Protein AF-A0AAD4R2E7-F1 (afdb_monomer)

pLDDT: mean 78.28, std 10.74, range [42.12, 89.0]

Nearest PDB structures (foldseek):
  8dws-assembly1_A  TM=9.454E-01  e=8.897E-05  Homo sapiens
  8dwv-assembly1_E  TM=9.278E-01  e=8.897E-05  Homo sapiens
  8dwu-assembly1_J  TM=9.285E-01  e=1.155E-04  Homo sapiens
  4j8z-assembly1_A  TM=9.206E-01  e=1.217E-04  Homo sapiens
  8dws-assembly1_D  TM=8.960E-01  e=5.827E-04  Homo sapiens

Structure (mmCIF, N/CA/C/O backbone):
data_AF-A0AAD4R2E7-F1
#
_entry.id   AF-A0AAD4R2E7-F1
#
loop_
_atom_site.group_PDB
_atom_site.id
_atom_site.type_symbol
_atom_site.label_atom_id
_atom_site.label_alt_id
_atom_site.label_comp_id
_atom_site.label_asym_id
_atom_site.label_entity_id
_atom_site.label_seq_id
_atom_site.pdbx_PDB_ins_code
_atom_site.Cartn_x
_atom_site.Cartn_y
_atom_site.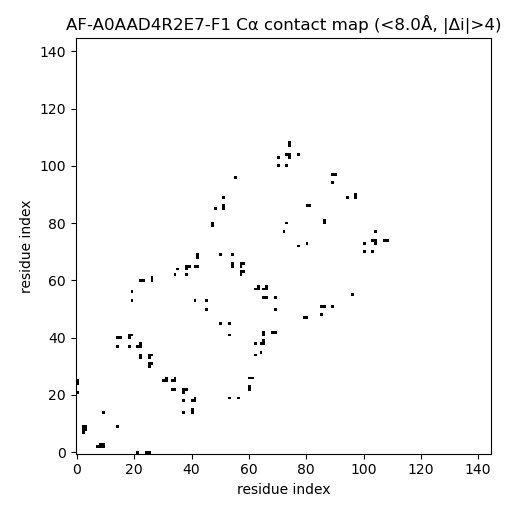Cartn_z
_atom_site.occupancy
_atom_site.B_iso_or_equiv
_atom_site.auth_seq_id
_atom_site.auth_comp_id
_atom_site.auth_asym_id
_atom_site.auth_atom_id
_atom_site.pdbx_PDB_model_num
ATOM 1 N N . MET A 1 1 ? 17.044 2.287 -15.263 1.00 70.12 1 MET A N 1
ATOM 2 C CA . MET A 1 1 ? 16.291 1.314 -16.090 1.00 70.12 1 MET A CA 1
ATOM 3 C C . MET A 1 1 ? 17.187 0.581 -17.084 1.00 70.12 1 MET A C 1
ATOM 5 O O . MET A 1 1 ? 17.233 -0.635 -17.008 1.00 70.12 1 MET A O 1
ATOM 9 N N . LEU A 1 2 ? 17.907 1.276 -17.979 1.00 75.94 2 LEU A N 1
ATOM 10 C CA . LEU A 1 2 ? 18.817 0.613 -18.931 1.00 75.94 2 LEU A CA 1
ATOM 11 C C . LEU A 1 2 ? 19.878 -0.229 -18.220 1.00 75.94 2 LEU A C 1
ATOM 13 O O . LEU A 1 2 ? 20.055 -1.386 -18.567 1.00 75.94 2 LEU A O 1
ATOM 17 N N . GLU A 1 3 ? 20.494 0.311 -17.168 1.00 73.62 3 GLU A N 1
ATOM 18 C CA . GLU A 1 3 ? 21.459 -0.435 -16.355 1.00 73.62 3 GLU A CA 1
ATOM 19 C C . GLU A 1 3 ? 20.879 -1.765 -15.856 1.00 73.62 3 GLU A C 1
ATOM 21 O O . GLU A 1 3 ? 21.496 -2.793 -16.079 1.00 73.62 3 GLU A O 1
ATOM 26 N N . TYR A 1 4 ? 19.648 -1.775 -15.329 1.00 76.56 4 TYR A N 1
ATOM 27 C CA . TYR A 1 4 ? 18.966 -3.006 -14.914 1.00 76.56 4 TYR A CA 1
ATOM 28 C C . TYR A 1 4 ? 18.752 -4.002 -16.061 1.00 76.56 4 TYR A C 1
ATOM 30 O O . TYR A 1 4 ? 18.903 -5.199 -15.853 1.00 76.56 4 TYR A O 1
ATOM 38 N N . MET A 1 5 ? 18.428 -3.542 -17.273 1.00 76.25 5 MET A N 1
ATOM 39 C CA . MET A 1 5 ? 18.271 -4.453 -18.415 1.00 76.25 5 MET A CA 1
ATOM 40 C C . MET A 1 5 ? 19.584 -5.132 -18.818 1.00 76.25 5 MET A C 1
ATOM 42 O O . MET A 1 5 ? 19.553 -6.252 -19.317 1.00 76.25 5 MET A O 1
ATOM 46 N N . TYR A 1 6 ? 20.723 -4.471 -18.599 1.00 79.38 6 TYR A N 1
ATOM 47 C CA . TYR A 1 6 ? 22.040 -5.009 -18.945 1.00 79.38 6 TYR A CA 1
ATOM 48 C C . TYR A 1 6 ? 22.727 -5.744 -17.786 1.00 79.38 6 TYR A C 1
ATOM 50 O O . TYR A 1 6 ? 23.487 -6.675 -18.031 1.00 79.38 6 TYR A O 1
ATOM 58 N N . SER A 1 7 ? 22.482 -5.346 -16.536 1.00 79.69 7 SER A N 1
ATOM 59 C CA . SER A 1 7 ? 23.138 -5.903 -15.347 1.00 79.69 7 SER A CA 1
ATOM 60 C C . SER A 1 7 ? 22.258 -6.872 -14.558 1.00 79.69 7 SER A C 1
ATOM 62 O O . SER A 1 7 ? 22.778 -7.655 -13.769 1.00 79.69 7 SER A O 1
ATOM 64 N N . GLY A 1 8 ? 20.933 -6.799 -14.713 1.00 76.25 8 GLY A N 1
ATOM 65 C CA . GLY A 1 8 ? 19.959 -7.518 -13.888 1.00 76.25 8 GLY A CA 1
ATOM 66 C C . GLY A 1 8 ? 19.879 -7.040 -12.431 1.00 76.25 8 GLY A C 1
ATOM 67 O O . GLY A 1 8 ? 19.123 -7.614 -11.650 1.00 76.25 8 GLY A O 1
ATOM 68 N N . VAL A 1 9 ? 20.636 -6.006 -12.042 1.00 74.06 9 VAL A N 1
ATOM 69 C CA . VAL A 1 9 ? 20.782 -5.573 -10.644 1.00 74.06 9 VAL A CA 1
ATOM 70 C C . VAL A 1 9 ? 20.605 -4.060 -10.530 1.00 74.06 9 VAL A C 1
ATOM 72 O O . VAL A 1 9 ? 21.166 -3.293 -11.311 1.00 74.06 9 VAL A O 1
ATOM 75 N N . VAL A 1 10 ? 19.847 -3.620 -9.524 1.00 75.88 10 VAL A N 1
ATOM 76 C CA . VAL A 1 10 ? 19.792 -2.214 -9.096 1.00 75.88 10 VAL A CA 1
ATOM 77 C C . VAL A 1 10 ? 20.408 -2.116 -7.706 1.00 75.88 10 VAL A C 1
ATOM 79 O O . VAL A 1 10 ? 20.092 -2.916 -6.830 1.00 75.88 10 VAL A O 1
ATOM 82 N N . LYS A 1 11 ? 21.299 -1.145 -7.493 1.00 77.12 11 LYS A N 1
ATOM 83 C CA . LYS A 1 11 ? 21.855 -0.870 -6.162 1.00 77.12 11 LYS A CA 1
ATOM 84 C C . LYS A 1 11 ? 20.779 -0.261 -5.260 1.00 77.12 11 LYS A C 1
ATOM 86 O O . LYS A 1 11 ? 20.044 0.626 -5.691 1.00 77.12 11 LYS A O 1
ATOM 91 N N . ASN A 1 12 ? 20.740 -0.675 -3.995 1.00 71.06 12 ASN A N 1
ATOM 92 C CA . ASN A 1 12 ? 19.738 -0.207 -3.028 1.00 71.06 12 ASN A CA 1
ATOM 93 C C . ASN A 1 12 ? 19.803 1.310 -2.775 1.00 71.06 12 ASN A C 1
ATOM 95 O O . ASN A 1 12 ? 18.768 1.946 -2.624 1.00 71.06 12 ASN A O 1
ATOM 99 N N . GLU A 1 13 ? 21.002 1.895 -2.787 1.00 73.62 13 GLU A N 1
ATOM 100 C CA . GLU A 1 13 ? 21.221 3.346 -2.639 1.00 73.62 13 GLU A CA 1
ATOM 101 C C . GLU A 1 13 ? 20.532 4.137 -3.759 1.00 73.62 13 GLU A C 1
ATOM 103 O O . GLU A 1 13 ? 19.881 5.149 -3.530 1.00 73.62 13 GLU A O 1
ATOM 108 N N . VAL A 1 14 ? 20.625 3.616 -4.982 1.00 74.50 14 VAL A N 1
ATOM 109 C CA . VAL A 1 14 ? 20.039 4.212 -6.185 1.00 74.50 14 VAL A CA 1
ATOM 110 C C . VAL A 1 14 ? 18.518 4.041 -6.172 1.00 74.50 14 VAL A C 1
ATOM 112 O O . VAL A 1 14 ? 17.792 4.921 -6.629 1.00 74.50 14 VAL A O 1
ATOM 115 N N . MET A 1 15 ? 18.011 2.938 -5.610 1.00 77.75 15 MET A N 1
ATOM 116 C CA . MET A 1 15 ? 16.571 2.724 -5.462 1.00 77.75 15 MET A CA 1
ATOM 117 C C . MET A 1 15 ? 15.899 3.735 -4.532 1.00 77.75 15 MET A C 1
ATOM 119 O O . MET A 1 15 ? 14.737 4.041 -4.765 1.00 77.75 15 MET A O 1
ATOM 123 N N . GLU A 1 16 ? 16.584 4.295 -3.535 1.00 75.19 16 GLU A N 1
ATOM 124 C CA . GLU A 1 16 ? 15.945 5.222 -2.590 1.00 75.19 16 GLU A C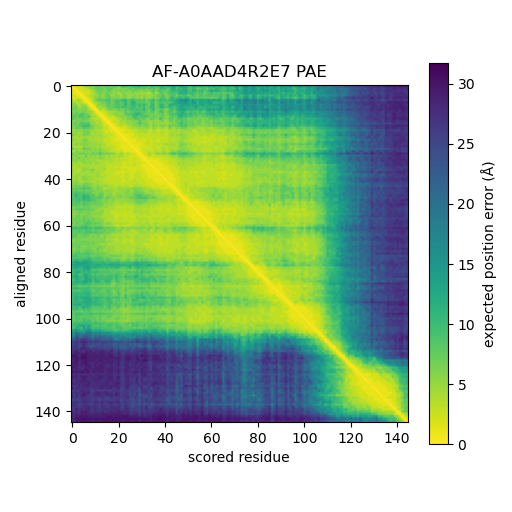A 1
ATOM 125 C C . GLU A 1 16 ? 15.404 6.487 -3.263 1.00 75.19 16 GLU A C 1
ATOM 127 O O . GLU A 1 16 ? 14.269 6.892 -3.016 1.00 75.19 16 GLU A O 1
ATOM 132 N N . GLU A 1 17 ? 16.174 7.053 -4.186 1.00 77.19 17 GLU A N 1
ATOM 133 C CA . GLU A 1 17 ? 15.776 8.250 -4.927 1.00 77.19 17 GLU A CA 1
ATOM 134 C C . GLU A 1 17 ? 14.996 7.918 -6.204 1.00 77.19 17 GLU A C 1
ATOM 136 O O . GLU A 1 17 ? 14.098 8.660 -6.615 1.00 77.19 17 GLU A O 1
ATOM 141 N N . LEU A 1 18 ? 15.325 6.797 -6.855 1.00 81.62 18 LEU A N 1
ATOM 142 C CA . LEU A 1 18 ? 14.763 6.460 -8.160 1.00 81.62 18 LEU A CA 1
ATOM 143 C C . LEU A 1 18 ? 13.534 5.564 -8.095 1.00 81.62 18 LEU A C 1
ATOM 145 O O . LEU A 1 18 ? 12.809 5.557 -9.081 1.00 81.62 18 LEU A O 1
ATOM 149 N N . ALA A 1 19 ? 13.240 4.855 -7.001 1.00 81.81 19 ALA A N 1
ATOM 150 C CA . ALA A 1 19 ? 12.062 3.985 -6.905 1.00 81.81 19 ALA A CA 1
ATOM 151 C C . ALA A 1 19 ? 10.744 4.652 -7.353 1.00 81.81 19 ALA A C 1
ATOM 153 O O . ALA A 1 19 ? 10.065 4.060 -8.200 1.00 81.81 19 ALA A O 1
ATOM 154 N N . PRO A 1 20 ? 10.382 5.877 -6.909 1.00 82.56 20 PRO A N 1
ATOM 155 C CA . PRO A 1 20 ? 9.152 6.526 -7.371 1.00 82.56 20 PRO A CA 1
ATOM 156 C C . PRO A 1 20 ? 9.181 6.886 -8.865 1.00 82.56 20 PRO A C 1
ATOM 158 O O . PRO A 1 20 ? 8.140 6.909 -9.511 1.00 82.56 20 PRO A O 1
ATOM 161 N N . ASN A 1 21 ? 10.359 7.126 -9.444 1.00 85.06 21 ASN A N 1
ATOM 162 C CA . ASN A 1 21 ? 10.515 7.417 -10.874 1.00 85.06 21 ASN A CA 1
ATOM 163 C C . ASN A 1 21 ? 10.657 6.145 -11.727 1.00 85.06 21 ASN A C 1
ATOM 165 O O . ASN A 1 21 ? 10.369 6.153 -12.923 1.00 85.06 21 ASN A O 1
ATOM 169 N N . LEU A 1 22 ? 11.097 5.045 -11.119 1.00 85.25 22 LEU A N 1
ATOM 170 C CA . LEU A 1 22 ? 11.371 3.774 -11.771 1.00 85.25 22 LEU A CA 1
ATOM 171 C C . LEU A 1 22 ? 10.122 2.903 -11.856 1.00 85.25 22 LEU A C 1
ATOM 173 O O . LEU A 1 22 ? 9.951 2.240 -12.873 1.00 85.25 22 LEU A O 1
ATOM 177 N N . LEU A 1 23 ? 9.230 2.953 -10.860 1.00 86.50 23 LEU A N 1
ATOM 178 C CA . LEU A 1 23 ? 7.963 2.218 -10.885 1.00 86.50 23 LEU A CA 1
ATOM 179 C C . LEU A 1 23 ? 7.096 2.561 -12.121 1.00 86.50 23 LEU A C 1
ATOM 181 O O . LEU A 1 23 ? 6.687 1.629 -12.813 1.00 86.50 23 LEU A O 1
ATOM 185 N N . PRO A 1 24 ? 6.894 3.844 -12.502 1.00 86.50 24 PRO A N 1
ATOM 186 C CA . PRO A 1 24 ? 6.201 4.206 -13.742 1.00 86.50 24 PRO A CA 1
ATOM 187 C C . PRO A 1 24 ? 6.852 3.630 -15.002 1.00 86.50 24 PRO A C 1
ATOM 189 O O . PRO A 1 24 ? 6.165 3.274 -15.957 1.00 86.50 24 PRO A O 1
ATOM 192 N N . LEU A 1 25 ? 8.187 3.563 -15.032 1.00 87.12 25 LEU A N 1
ATOM 193 C CA . LEU A 1 25 ? 8.932 3.014 -16.164 1.00 87.12 25 LEU A CA 1
ATOM 194 C C . LEU A 1 25 ? 8.809 1.489 -16.205 1.00 87.12 25 LEU A C 1
ATOM 196 O O . LEU A 1 25 ? 8.576 0.925 -17.268 1.00 87.12 25 LEU A O 1
ATOM 200 N N . ALA A 1 26 ? 8.933 0.825 -15.058 1.00 86.50 26 ALA A N 1
ATOM 201 C CA . ALA A 1 26 ? 8.768 -0.617 -14.943 1.00 86.50 26 ALA A CA 1
ATOM 202 C C . ALA A 1 26 ? 7.363 -1.048 -15.386 1.00 86.50 26 ALA A C 1
ATOM 204 O O . ALA A 1 26 ? 7.238 -2.019 -16.127 1.00 86.50 26 ALA A O 1
ATOM 205 N N . ASP A 1 27 ? 6.336 -0.283 -15.014 1.00 86.75 27 ASP A N 1
ATOM 206 C CA . ASP A 1 27 ? 4.955 -0.500 -15.445 1.00 86.75 27 ASP A CA 1
ATOM 207 C C . ASP A 1 27 ? 4.778 -0.246 -16.953 1.00 86.75 27 ASP A C 1
ATOM 209 O O . ASP A 1 27 ? 4.289 -1.110 -17.679 1.00 86.75 27 ASP A O 1
ATOM 213 N N . LYS A 1 28 ? 5.293 0.882 -17.469 1.00 86.88 28 LYS A N 1
ATOM 214 C CA . LYS A 1 28 ? 5.214 1.239 -18.899 1.00 86.88 28 LYS A CA 1
ATOM 215 C C . LYS A 1 28 ? 5.868 0.208 -19.823 1.00 86.88 28 LYS A C 1
ATOM 217 O O . LYS A 1 28 ? 5.373 -0.029 -20.921 1.00 86.88 28 LYS A O 1
ATOM 222 N N . TYR A 1 29 ? 7.000 -0.355 -19.413 1.00 85.94 29 TYR A N 1
ATOM 223 C CA . TYR A 1 29 ? 7.747 -1.337 -20.201 1.00 85.94 29 TYR A CA 1
ATOM 224 C C . TYR A 1 29 ? 7.484 -2.786 -19.763 1.00 85.94 29 TYR A C 1
ATOM 226 O O . TYR A 1 29 ? 8.156 -3.689 -20.253 1.00 85.94 29 TYR A O 1
ATOM 234 N N . ILE A 1 30 ? 6.519 -3.013 -18.862 1.00 84.94 30 ILE A N 1
ATOM 235 C CA . ILE A 1 30 ? 6.077 -4.340 -18.402 1.00 84.94 30 ILE A CA 1
ATOM 236 C C . ILE A 1 30 ? 7.256 -5.188 -17.884 1.00 84.94 30 ILE A C 1
ATOM 238 O O . ILE A 1 30 ? 7.370 -6.391 -18.120 1.00 84.94 30 ILE A O 1
ATOM 242 N N . VAL A 1 31 ? 8.171 -4.553 -17.149 1.00 86.62 31 VAL A N 1
ATOM 243 C CA . VAL A 1 31 ? 9.301 -5.231 -16.503 1.00 86.62 31 VAL A CA 1
ATOM 244 C C . VAL A 1 31 ? 8.861 -5.670 -15.108 1.00 86.62 31 VAL A C 1
ATOM 246 O O . VAL A 1 31 ? 9.187 -5.037 -14.106 1.00 86.62 31 VAL A O 1
ATOM 249 N N . ILE A 1 32 ? 8.098 -6.763 -15.058 1.00 84.88 32 ILE A N 1
ATOM 250 C CA . ILE A 1 32 ? 7.497 -7.326 -13.835 1.00 84.88 32 ILE A CA 1
ATOM 251 C C . ILE A 1 32 ? 8.505 -7.479 -12.676 1.00 84.88 32 ILE A C 1
ATOM 253 O O . ILE A 1 32 ? 8.237 -6.936 -11.609 1.00 84.88 32 ILE A O 1
ATOM 257 N N . PRO A 1 33 ? 9.689 -8.108 -12.845 1.00 84.62 33 PRO A N 1
ATOM 258 C CA . PRO A 1 33 ? 10.615 -8.295 -11.721 1.00 84.62 33 PRO A CA 1
ATOM 259 C C . PRO A 1 33 ? 11.203 -6.979 -11.193 1.00 84.62 33 PRO A C 1
ATOM 261 O O . PRO A 1 33 ? 11.529 -6.874 -10.013 1.00 84.62 33 PRO A O 1
ATOM 264 N N . LEU A 1 34 ? 11.315 -5.953 -12.044 1.00 84.62 34 LEU A N 1
ATOM 265 C CA . LEU A 1 34 ? 11.734 -4.622 -11.610 1.00 84.62 34 LEU A CA 1
ATOM 266 C C . LEU A 1 34 ? 10.619 -3.920 -10.838 1.00 84.62 34 LEU A C 1
ATOM 268 O O . LEU A 1 34 ? 10.888 -3.251 -9.844 1.00 84.62 34 LEU A O 1
ATOM 272 N N . LYS A 1 35 ? 9.375 -4.086 -11.297 1.00 86.12 35 LYS A N 1
ATOM 273 C CA . LYS A 1 35 ? 8.188 -3.560 -10.629 1.00 86.12 35 LYS A CA 1
ATOM 274 C C . LYS A 1 35 ? 8.067 -4.156 -9.227 1.00 86.12 35 LYS A C 1
ATOM 276 O O . LYS A 1 35 ? 8.033 -3.391 -8.273 1.00 86.12 35 LYS A O 1
ATOM 281 N N . ASP A 1 36 ? 8.147 -5.480 -9.095 1.00 87.12 36 ASP A N 1
ATOM 282 C CA . ASP A 1 36 ? 8.102 -6.171 -7.800 1.00 87.12 36 ASP A CA 1
ATOM 283 C C . ASP A 1 36 ? 9.203 -5.689 -6.845 1.00 87.12 36 ASP A C 1
ATOM 285 O O . ASP A 1 36 ? 8.941 -5.411 -5.675 1.00 87.12 36 ASP A O 1
ATOM 289 N N . MET A 1 37 ? 10.427 -5.518 -7.353 1.00 86.12 37 MET A N 1
ATOM 290 C CA . MET A 1 37 ? 11.550 -5.001 -6.567 1.00 86.12 37 MET A CA 1
ATOM 291 C C . MET A 1 37 ? 11.299 -3.565 -6.082 1.00 86.12 37 MET A C 1
ATOM 293 O O . MET A 1 37 ? 11.576 -3.244 -4.926 1.00 86.12 37 MET A O 1
ATOM 297 N N . CYS A 1 38 ? 10.750 -2.697 -6.940 1.00 87.25 38 CYS A N 1
ATOM 298 C CA . CYS A 1 38 ? 10.357 -1.344 -6.550 1.00 87.25 38 CYS A CA 1
ATOM 299 C C . CYS A 1 38 ? 9.213 -1.350 -5.528 1.00 87.25 38 CYS A C 1
ATOM 301 O O . CYS A 1 38 ? 9.238 -0.545 -4.600 1.00 87.25 38 CYS A O 1
ATOM 303 N N . GLU A 1 39 ? 8.232 -2.243 -5.676 1.00 89.00 39 GLU A N 1
ATOM 304 C CA . GLU A 1 39 ? 7.122 -2.393 -4.732 1.00 89.00 39 GLU A CA 1
ATOM 305 C C . GLU A 1 39 ? 7.628 -2.811 -3.344 1.00 89.00 39 GLU A C 1
ATOM 307 O O . GLU A 1 39 ? 7.256 -2.186 -2.352 1.00 89.00 39 GLU A O 1
ATOM 312 N N . ASP A 1 40 ? 8.537 -3.785 -3.265 1.00 87.75 40 ASP A N 1
ATOM 313 C CA . ASP A 1 40 ? 9.133 -4.232 -1.999 1.00 87.75 40 ASP A CA 1
ATOM 314 C C . ASP A 1 40 ? 10.000 -3.153 -1.344 1.00 87.75 40 ASP A C 1
ATOM 316 O O . ASP A 1 40 ? 9.944 -2.940 -0.128 1.00 87.75 40 ASP A O 1
ATOM 320 N N . PHE A 1 41 ? 10.773 -2.422 -2.148 1.00 87.25 41 PHE A N 1
ATOM 321 C CA . PHE A 1 41 ? 11.600 -1.336 -1.642 1.00 87.25 41 PHE A CA 1
ATOM 322 C C . PHE A 1 41 ? 10.746 -0.188 -1.088 1.00 87.25 41 PHE A C 1
ATOM 324 O O . PHE A 1 41 ? 10.953 0.241 0.051 1.00 87.25 41 PHE A O 1
ATOM 331 N N . LEU A 1 42 ? 9.748 0.274 -1.850 1.00 86.38 42 LEU A N 1
ATOM 332 C CA . LEU A 1 42 ? 8.818 1.316 -1.405 1.00 86.38 42 LEU A CA 1
ATOM 333 C C . LEU A 1 42 ? 8.039 0.868 -0.167 1.00 86.38 42 LEU A C 1
ATOM 335 O O . LEU A 1 42 ? 7.866 1.661 0.757 1.00 86.38 42 LEU A O 1
ATOM 339 N N . ALA A 1 43 ? 7.652 -0.408 -0.103 1.00 86.94 43 ALA A N 1
ATOM 340 C CA . ALA A 1 43 ? 6.998 -0.974 1.065 1.00 86.94 43 ALA A CA 1
ATOM 341 C C . ALA A 1 43 ? 7.881 -0.907 2.324 1.00 86.94 43 ALA A C 1
ATOM 343 O O . ALA A 1 43 ? 7.406 -0.539 3.397 1.00 86.94 43 ALA A O 1
ATOM 344 N N . SER A 1 44 ? 9.177 -1.212 2.196 1.00 85.69 44 SER A N 1
ATOM 345 C CA . SER A 1 44 ? 10.127 -1.183 3.318 1.00 85.69 44 SER A CA 1
ATOM 346 C C . SER A 1 44 ? 10.402 0.226 3.859 1.00 85.69 44 SER A C 1
ATOM 348 O O . SER A 1 44 ? 10.703 0.393 5.041 1.00 85.69 44 SER A O 1
ATOM 350 N N . LYS A 1 45 ? 10.275 1.249 3.007 1.00 84.12 45 LYS A N 1
ATOM 351 C CA . LYS A 1 45 ? 10.542 2.657 3.333 1.00 84.12 45 LYS A CA 1
ATOM 352 C C . LYS A 1 45 ? 9.273 3.449 3.655 1.00 84.12 45 LYS A C 1
ATOM 354 O O . LYS A 1 45 ? 9.347 4.669 3.787 1.00 84.12 45 LYS A O 1
ATOM 359 N N . LEU A 1 46 ? 8.117 2.798 3.797 1.00 83.56 46 LEU A N 1
ATOM 360 C CA . LEU A 1 46 ? 6.856 3.464 4.132 1.00 83.56 46 LEU A CA 1
ATOM 361 C C . LEU A 1 46 ? 6.931 4.168 5.498 1.00 83.56 46 LEU A C 1
ATOM 363 O O . LEU A 1 46 ? 7.168 3.555 6.538 1.00 83.56 46 LEU A O 1
ATOM 367 N N . THR A 1 47 ? 6.676 5.471 5.485 1.00 81.56 47 THR A N 1
ATOM 368 C CA . THR A 1 47 ? 6.552 6.360 6.646 1.00 81.56 47 THR A CA 1
ATOM 369 C C . THR A 1 47 ? 5.255 7.153 6.526 1.00 81.56 47 THR A C 1
ATOM 371 O O . THR A 1 47 ? 4.717 7.305 5.434 1.00 81.56 47 THR A O 1
ATOM 374 N N . THR A 1 48 ? 4.743 7.706 7.625 1.00 76.62 48 THR A N 1
ATOM 375 C CA . THR A 1 48 ? 3.450 8.416 7.621 1.00 76.62 48 THR A CA 1
ATOM 376 C C . THR A 1 48 ? 3.400 9.587 6.630 1.00 76.62 48 THR A C 1
ATOM 378 O O . THR A 1 48 ? 2.358 9.809 6.032 1.00 76.62 48 THR A O 1
ATOM 381 N N . ASN A 1 49 ? 4.527 10.274 6.410 1.00 78.00 49 ASN A N 1
ATOM 382 C CA . ASN A 1 49 ? 4.655 11.419 5.493 1.00 78.00 49 ASN A CA 1
ATOM 383 C C . ASN A 1 49 ? 4.735 10.985 4.011 1.00 78.00 49 ASN A C 1
ATOM 385 O O . ASN A 1 49 ? 4.183 11.606 3.106 1.00 78.00 49 ASN A O 1
ATOM 389 N N . ASN A 1 50 ? 5.403 9.863 3.722 1.00 79.44 50 ASN A N 1
ATOM 390 C CA . ASN A 1 50 ? 5.473 9.362 2.345 1.00 79.44 50 ASN A CA 1
ATOM 391 C C . ASN A 1 50 ? 4.286 8.460 1.967 1.00 79.44 50 ASN A C 1
ATOM 393 O O . ASN A 1 50 ? 4.111 8.152 0.786 1.00 79.44 50 ASN A O 1
ATOM 397 N N . PHE A 1 51 ? 3.465 8.064 2.942 1.00 84.12 51 PHE A N 1
ATOM 398 C CA . PHE A 1 51 ? 2.372 7.115 2.778 1.00 84.12 51 PHE A CA 1
ATOM 399 C C . PHE A 1 51 ? 1.416 7.523 1.655 1.00 84.12 51 PHE A C 1
ATOM 401 O O . PHE A 1 51 ? 1.239 6.782 0.690 1.00 84.12 51 PHE A O 1
ATOM 408 N N . LEU A 1 52 ? 0.848 8.729 1.728 1.00 83.00 52 LEU A N 1
ATOM 409 C CA . LEU A 1 52 ? -0.189 9.160 0.785 1.00 83.00 52 LEU A CA 1
ATOM 410 C C . LEU A 1 52 ? 0.353 9.336 -0.634 1.00 83.00 52 LEU A C 1
ATOM 412 O O . LEU A 1 52 ? -0.295 8.937 -1.599 1.00 83.00 52 LEU A O 1
ATOM 416 N N . ARG A 1 53 ? 1.583 9.844 -0.767 1.00 84.25 53 ARG A N 1
ATOM 417 C CA . ARG A 1 53 ? 2.275 9.923 -2.064 1.00 84.25 53 ARG A CA 1
ATOM 418 C C . ARG A 1 53 ? 2.487 8.537 -2.672 1.00 84.25 53 ARG A C 1
ATOM 420 O O . ARG A 1 53 ? 2.310 8.366 -3.875 1.00 84.25 53 ARG A O 1
ATOM 427 N N . THR A 1 54 ? 2.834 7.559 -1.840 1.00 86.62 54 THR A N 1
ATOM 428 C CA . THR A 1 54 ? 3.090 6.177 -2.263 1.00 86.62 54 THR A CA 1
ATOM 429 C C . THR A 1 54 ? 1.796 5.474 -2.671 1.00 86.62 54 THR A C 1
ATOM 431 O O . THR A 1 54 ? 1.787 4.770 -3.673 1.00 86.62 54 THR A O 1
ATOM 434 N N . VAL A 1 55 ? 0.684 5.724 -1.971 1.00 86.81 55 VAL A N 1
ATOM 435 C CA . VAL A 1 55 ? -0.644 5.194 -2.329 1.00 86.81 55 VAL A CA 1
ATOM 436 C C . VAL A 1 55 ? -1.111 5.712 -3.685 1.00 86.81 55 VAL A C 1
ATOM 438 O O . VAL A 1 55 ? -1.520 4.918 -4.528 1.00 86.81 55 VAL A O 1
ATOM 441 N N . VAL A 1 56 ? -1.003 7.021 -3.927 1.00 87.56 56 VAL A N 1
ATOM 442 C CA . VAL A 1 56 ? -1.352 7.622 -5.228 1.00 87.56 56 VAL A CA 1
ATOM 443 C C . VAL A 1 56 ? -0.496 7.028 -6.346 1.00 87.56 56 VAL A C 1
ATOM 445 O O . VAL A 1 56 ? -0.990 6.715 -7.427 1.00 87.56 56 VAL A O 1
ATOM 448 N N . LEU A 1 57 ? 0.797 6.846 -6.080 1.00 87.31 57 LEU A N 1
ATOM 449 C CA . LEU A 1 57 ? 1.734 6.260 -7.030 1.00 87.31 57 LEU A CA 1
ATOM 450 C C . LEU A 1 57 ? 1.406 4.784 -7.317 1.00 87.31 57 LEU A C 1
ATOM 452 O O . LEU A 1 57 ? 1.441 4.365 -8.474 1.00 87.31 57 LEU A O 1
ATOM 456 N N . ALA A 1 58 ? 1.026 4.017 -6.293 1.00 87.81 58 ALA A N 1
ATOM 457 C CA . ALA A 1 58 ? 0.625 2.623 -6.433 1.00 87.81 58 ALA A CA 1
ATOM 458 C C . ALA A 1 58 ? -0.676 2.467 -7.234 1.00 87.81 58 ALA A C 1
ATOM 460 O O . ALA A 1 58 ? -0.763 1.592 -8.096 1.00 87.81 58 ALA A O 1
ATOM 461 N N . ASP A 1 59 ? -1.660 3.332 -6.980 1.00 87.31 59 ASP A N 1
ATOM 462 C CA . ASP A 1 59 ? -2.934 3.343 -7.697 1.00 87.31 59 ASP A CA 1
ATOM 463 C C . ASP A 1 59 ? -2.739 3.688 -9.181 1.00 87.31 59 ASP A C 1
ATOM 465 O O . ASP A 1 59 ? -3.189 2.962 -10.068 1.00 87.31 59 ASP A O 1
ATOM 469 N N . ARG A 1 60 ? -1.943 4.725 -9.464 1.00 87.44 60 ARG A N 1
ATOM 470 C CA . ARG A 1 60 ? -1.676 5.191 -10.830 1.00 87.44 60 ARG A CA 1
ATOM 471 C C . ARG A 1 60 ? -0.921 4.180 -11.695 1.00 87.44 60 ARG A C 1
ATOM 473 O O . ARG A 1 60 ? -1.130 4.147 -12.906 1.00 87.44 60 ARG A O 1
ATOM 480 N N . HIS A 1 61 ? -0.036 3.389 -11.094 1.00 86.94 61 HIS A N 1
ATOM 481 C CA . HIS A 1 61 ? 0.828 2.432 -11.798 1.00 86.94 61 HIS A CA 1
ATOM 482 C C . HIS A 1 61 ? 0.432 0.975 -11.549 1.00 86.94 61 HIS A C 1
ATOM 484 O O . HIS A 1 61 ? 1.245 0.066 -11.723 1.00 86.94 61 HIS A O 1
ATOM 490 N N . SER A 1 62 ? -0.818 0.741 -11.124 1.00 82.75 62 SER A N 1
ATOM 491 C CA . SER A 1 62 ? -1.383 -0.600 -10.924 1.00 82.75 62 SER A CA 1
ATOM 492 C C . SER A 1 62 ? -0.447 -1.527 -10.130 1.00 82.75 62 SER A C 1
ATOM 494 O O . SER A 1 62 ? -0.223 -2.680 -10.506 1.00 82.75 62 SER A O 1
ATOM 496 N N . ALA A 1 63 ? 0.177 -1.005 -9.074 1.00 86.44 63 ALA A N 1
ATOM 497 C CA . ALA A 1 63 ? 1.131 -1.720 -8.231 1.00 86.44 63 ALA A CA 1
ATOM 498 C C . ALA A 1 63 ? 0.372 -2.458 -7.122 1.00 86.44 63 ALA A C 1
ATOM 500 O O . ALA A 1 63 ? 0.158 -1.935 -6.026 1.00 86.44 63 ALA A O 1
ATOM 501 N N . ALA A 1 64 ? -0.146 -3.643 -7.450 1.00 84.44 64 ALA A N 1
ATOM 502 C CA . ALA A 1 64 ? -1.119 -4.343 -6.616 1.00 84.44 64 ALA A CA 1
ATOM 503 C C . ALA A 1 64 ? -0.555 -4.787 -5.254 1.00 84.44 64 ALA A C 1
ATOM 505 O O . ALA A 1 64 ? -1.275 -4.737 -4.253 1.00 84.44 64 ALA A O 1
ATOM 506 N N . LYS A 1 65 ? 0.719 -5.202 -5.191 1.00 86.94 65 LYS A N 1
ATOM 507 C CA . LYS A 1 65 ? 1.352 -5.655 -3.943 1.00 86.94 65 LYS A CA 1
ATOM 508 C C . LYS A 1 65 ? 1.586 -4.460 -3.023 1.00 86.94 65 LYS A C 1
ATOM 510 O O . LYS A 1 65 ? 1.195 -4.509 -1.858 1.00 86.94 65 LYS A O 1
ATOM 515 N N . LEU A 1 66 ? 2.111 -3.360 -3.563 1.00 87.50 66 LEU A N 1
ATOM 516 C CA . LEU A 1 66 ? 2.291 -2.105 -2.832 1.00 87.50 66 LEU A CA 1
ATOM 517 C C . LEU A 1 66 ? 0.954 -1.535 -2.338 1.00 87.50 66 LEU A C 1
ATOM 519 O O . LEU A 1 66 ? 0.843 -1.172 -1.169 1.00 87.50 66 LEU A O 1
ATOM 523 N N . LYS A 1 67 ? -0.085 -1.531 -3.187 1.00 86.88 67 LYS A N 1
ATOM 524 C CA . LYS A 1 67 ? -1.436 -1.064 -2.830 1.00 86.88 67 LYS A CA 1
ATOM 525 C C . LYS A 1 67 ? -1.996 -1.843 -1.635 1.00 86.88 67 LYS A C 1
ATOM 527 O O . LYS A 1 67 ? -2.486 -1.235 -0.686 1.00 86.88 67 LYS A O 1
ATOM 532 N N . LYS A 1 68 ? -1.840 -3.172 -1.626 1.00 85.94 68 LYS A N 1
ATOM 533 C CA . LYS A 1 68 ? -2.253 -4.025 -0.501 1.00 85.94 68 LYS A CA 1
ATOM 534 C C . LYS A 1 68 ? -1.509 -3.687 0.796 1.00 85.94 68 LYS A C 1
ATOM 536 O O . LYS A 1 68 ? -2.147 -3.507 1.826 1.00 85.94 68 LYS A O 1
ATOM 541 N N . ILE A 1 69 ? -0.184 -3.546 0.740 1.00 85.56 69 ILE A N 1
ATOM 542 C CA . ILE A 1 69 ? 0.631 -3.206 1.920 1.00 85.56 69 ILE A CA 1
ATOM 543 C C . ILE A 1 69 ? 0.231 -1.837 2.481 1.00 85.56 69 ILE A C 1
ATOM 545 O O . ILE A 1 69 ? 0.122 -1.661 3.696 1.00 85.56 69 ILE A O 1
ATOM 549 N N . CYS A 1 70 ? -0.024 -0.864 1.606 1.00 85.00 70 CYS A N 1
ATOM 550 C CA . CYS A 1 70 ? -0.509 0.437 2.037 1.00 85.00 70 CYS A CA 1
ATOM 551 C C . CYS A 1 70 ? -1.876 0.340 2.729 1.00 85.00 70 CYS A C 1
ATOM 553 O O . CYS A 1 70 ? -2.098 1.023 3.726 1.00 85.00 70 CYS A O 1
ATOM 555 N N . TYR A 1 71 ? -2.779 -0.510 2.244 1.00 83.62 71 TYR A N 1
ATOM 556 C CA . TYR A 1 71 ? -4.083 -0.719 2.875 1.00 83.62 71 TYR A CA 1
ATOM 557 C C . TYR A 1 71 ? -3.962 -1.366 4.256 1.00 83.62 71 TYR A C 1
ATOM 559 O O . TYR A 1 71 ? -4.538 -0.853 5.211 1.00 83.62 71 TYR A O 1
ATOM 567 N N . ASP A 1 72 ? -3.123 -2.388 4.412 1.00 83.50 72 ASP A N 1
ATOM 568 C CA . ASP A 1 72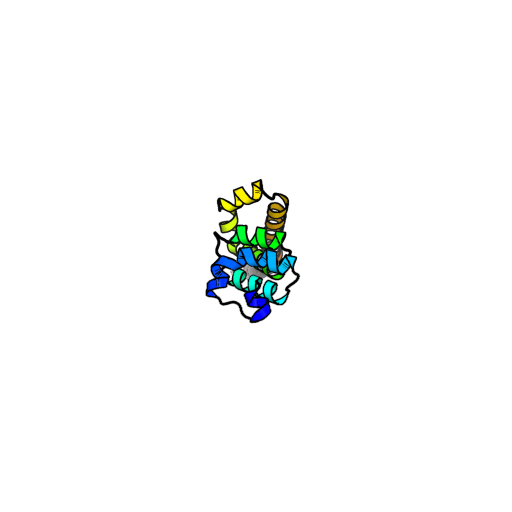 ? -2.875 -3.000 5.725 1.00 83.50 72 ASP A CA 1
ATOM 569 C C . ASP A 1 72 ? -2.298 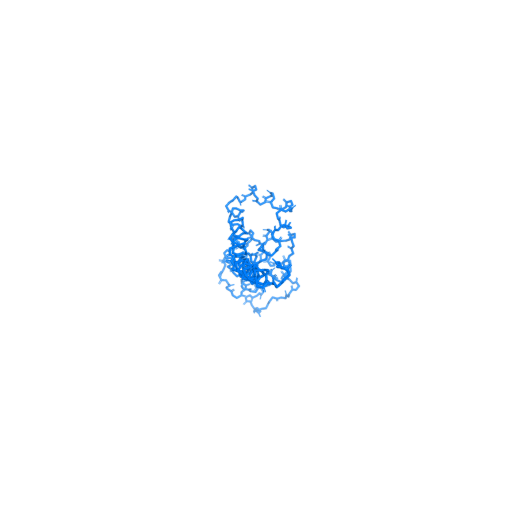-1.975 6.726 1.00 83.50 72 ASP A C 1
ATOM 571 O O . ASP A 1 72 ? -2.655 -1.933 7.912 1.00 83.50 72 ASP A O 1
ATOM 575 N N . ARG A 1 73 ? -1.437 -1.071 6.240 1.00 81.25 73 ARG A N 1
ATOM 576 C CA . ARG A 1 73 ? -0.892 0.026 7.046 1.00 81.25 73 ARG A CA 1
ATOM 577 C C . ARG A 1 73 ? -1.962 1.048 7.428 1.00 81.25 73 ARG A C 1
ATOM 579 O O . ARG A 1 73 ? -1.971 1.504 8.570 1.00 81.25 73 ARG A O 1
ATOM 586 N N . ILE A 1 74 ? -2.873 1.389 6.514 1.00 82.62 74 ILE A N 1
ATOM 587 C CA . ILE A 1 74 ? -3.950 2.352 6.776 1.00 82.62 74 ILE A CA 1
ATOM 588 C C . ILE A 1 74 ? -4.949 1.830 7.808 1.00 82.62 74 ILE A C 1
ATOM 590 O O . ILE A 1 74 ? -5.459 2.608 8.614 1.00 82.62 74 ILE A O 1
ATOM 594 N N . ALA A 1 75 ? -5.186 0.519 7.827 1.00 78.62 75 ALA A N 1
ATOM 595 C CA . ALA A 1 75 ? -6.017 -0.127 8.832 1.00 78.62 75 ALA A CA 1
ATOM 596 C C . ALA A 1 75 ? -5.418 0.016 10.243 1.00 78.62 75 ALA A C 1
ATOM 598 O O . ALA A 1 75 ? -6.148 0.186 11.219 1.00 78.62 75 ALA A O 1
ATOM 599 N N . THR A 1 76 ? -4.085 0.011 10.344 1.00 78.38 76 THR A N 1
ATOM 600 C CA . THR A 1 76 ? -3.360 0.090 11.621 1.00 78.38 76 THR A CA 1
ATOM 601 C C . THR A 1 76 ? -3.154 1.537 12.089 1.00 78.38 76 THR A C 1
ATOM 603 O O . THR A 1 76 ? -3.478 1.876 13.226 1.00 78.38 76 THR A O 1
ATOM 606 N N . ASP A 1 77 ? -2.672 2.412 11.200 1.00 78.50 77 ASP A N 1
ATOM 607 C CA . ASP A 1 77 ? -2.245 3.786 11.517 1.00 78.50 77 ASP A CA 1
ATOM 608 C C . ASP A 1 77 ? -3.247 4.858 11.032 1.00 78.50 77 ASP A C 1
ATOM 610 O O . ASP A 1 77 ? -2.940 6.053 10.979 1.00 78.50 77 ASP A O 1
ATOM 614 N N . GLY A 1 78 ? -4.474 4.458 10.688 1.00 75.88 78 GLY A N 1
ATOM 615 C CA . GLY A 1 78 ? -5.428 5.300 9.964 1.00 75.88 78 GLY A CA 1
ATOM 616 C C . GLY A 1 78 ? -5.754 6.642 10.616 1.00 75.88 78 GLY A C 1
ATOM 617 O O . GLY A 1 78 ? -5.904 7.647 9.927 1.00 75.88 78 GLY A O 1
ATOM 618 N N . ARG A 1 79 ? -5.785 6.710 11.953 1.00 78.50 79 ARG A N 1
ATOM 619 C CA . ARG A 1 79 ? -6.044 7.974 12.668 1.00 78.50 79 ARG A CA 1
ATOM 620 C C . ARG A 1 79 ? -4.958 9.021 12.430 1.00 78.50 79 ARG A C 1
ATOM 622 O O . ARG A 1 79 ? -5.287 10.194 12.301 1.00 78.50 79 ARG A O 1
ATOM 629 N N . ALA A 1 80 ? -3.693 8.604 12.369 1.00 79.75 80 ALA A N 1
ATOM 630 C CA . ALA A 1 80 ? -2.576 9.512 12.123 1.00 79.75 80 ALA A CA 1
ATOM 631 C C . ALA A 1 80 ? -2.591 10.020 10.675 1.00 79.75 80 ALA A C 1
ATOM 633 O O . ALA A 1 80 ? -2.340 11.197 10.430 1.00 79.75 80 ALA A O 1
ATOM 634 N N . VAL A 1 81 ? -2.964 9.151 9.729 1.00 80.06 81 VAL A N 1
ATOM 635 C CA . VAL A 1 81 ? -3.100 9.513 8.312 1.00 80.06 81 VAL A CA 1
ATOM 636 C C . VAL A 1 81 ? -4.213 10.547 8.117 1.00 80.06 81 VAL A C 1
ATOM 638 O O . VAL A 1 81 ? -3.984 11.557 7.459 1.00 80.06 81 VAL A O 1
ATOM 641 N N . LEU A 1 82 ? -5.376 10.363 8.752 1.00 79.62 82 LEU A N 1
ATOM 642 C CA . LEU A 1 82 ? -6.509 11.299 8.658 1.00 79.62 82 LEU A CA 1
ATOM 643 C C . LEU A 1 82 ? -6.226 12.691 9.244 1.00 79.62 82 LEU A C 1
ATOM 645 O O . LEU A 1 82 ? -6.886 13.651 8.865 1.00 79.62 82 LEU A O 1
ATOM 649 N N . GLN A 1 83 ? -5.282 12.805 10.182 1.00 82.00 83 GLN A N 1
ATOM 650 C CA . GLN A 1 83 ? -4.891 14.083 10.792 1.00 82.00 83 GLN A CA 1
ATOM 651 C C . GLN A 1 83 ? -3.806 14.824 9.998 1.00 82.00 83 GLN A C 1
ATOM 653 O O . GLN A 1 83 ? -3.476 15.963 10.327 1.00 82.00 83 GLN A O 1
ATOM 658 N N . SER A 1 84 ? -3.223 14.187 8.981 1.00 82.50 84 SER A N 1
ATOM 659 C CA . SER A 1 84 ? -2.150 14.777 8.182 1.00 82.50 84 SER A CA 1
ATOM 660 C C . SER A 1 84 ? -2.684 15.806 7.177 1.00 82.50 84 SER A C 1
ATOM 662 O O . SER A 1 84 ? -3.754 15.639 6.598 1.00 82.50 84 SER A O 1
ATOM 664 N N . GLN A 1 85 ? -1.901 16.855 6.908 1.00 81.25 85 GLN A N 1
ATOM 665 C CA . GLN A 1 85 ? -2.229 17.850 5.875 1.00 81.25 85 GLN A CA 1
ATOM 666 C C . GLN A 1 85 ? -2.284 17.227 4.469 1.00 81.25 85 GLN A C 1
ATOM 668 O O . GLN A 1 85 ? -3.062 17.637 3.611 1.00 81.25 85 GLN A O 1
ATOM 673 N N . GLU A 1 86 ? -1.475 16.195 4.249 1.00 80.62 86 GLU A N 1
ATOM 674 C CA . GLU A 1 86 ? -1.411 15.432 3.005 1.00 80.62 86 GLU A CA 1
ATOM 675 C C . GLU A 1 86 ? -2.744 14.734 2.685 1.00 80.62 86 GLU A C 1
ATOM 677 O O . GLU A 1 86 ? -3.066 14.522 1.515 1.00 80.62 86 GLU A O 1
ATOM 682 N N . TRP A 1 87 ? -3.538 14.393 3.707 1.00 84.38 87 TRP A N 1
ATOM 683 C CA . TRP A 1 87 ? -4.862 13.802 3.527 1.00 84.38 87 TRP A CA 1
ATOM 684 C C . TRP A 1 87 ? -5.862 14.802 2.937 1.00 84.38 87 TRP A C 1
ATOM 686 O O . TRP A 1 87 ? -6.635 14.454 2.042 1.00 84.38 87 TRP A O 1
ATOM 696 N N . GLU A 1 88 ? -5.816 16.061 3.376 1.00 83.31 88 GLU A N 1
ATOM 697 C CA . GLU A 1 88 ? -6.649 17.132 2.812 1.00 83.31 88 GLU A CA 1
ATOM 698 C C . GLU A 1 88 ? -6.272 17.434 1.352 1.00 83.31 88 GLU A C 1
ATOM 700 O O . GLU A 1 88 ? -7.145 17.634 0.495 1.00 83.31 88 GLU A O 1
ATOM 705 N N . ASP A 1 89 ? -4.977 17.373 1.033 1.00 84.94 89 ASP A N 1
ATOM 706 C CA . ASP A 1 89 ? -4.495 17.484 -0.345 1.00 84.94 89 ASP A CA 1
ATOM 707 C C . ASP A 1 89 ? -4.992 16.321 -1.212 1.00 84.94 89 ASP A C 1
ATOM 709 O O . ASP A 1 89 ? -5.427 16.535 -2.350 1.00 84.94 89 ASP A O 1
ATOM 713 N N . LEU A 1 90 ? -4.958 15.092 -0.684 1.00 83.62 90 LEU A N 1
ATOM 714 C CA . LEU A 1 90 ? -5.456 13.907 -1.384 1.00 83.62 90 LEU A CA 1
ATOM 715 C C . LEU A 1 90 ? -6.956 14.021 -1.665 1.00 83.62 90 LEU A C 1
ATOM 717 O O . LEU A 1 90 ? -7.392 13.792 -2.790 1.00 83.62 90 LEU A O 1
ATOM 721 N N . LYS A 1 91 ? -7.739 14.440 -0.67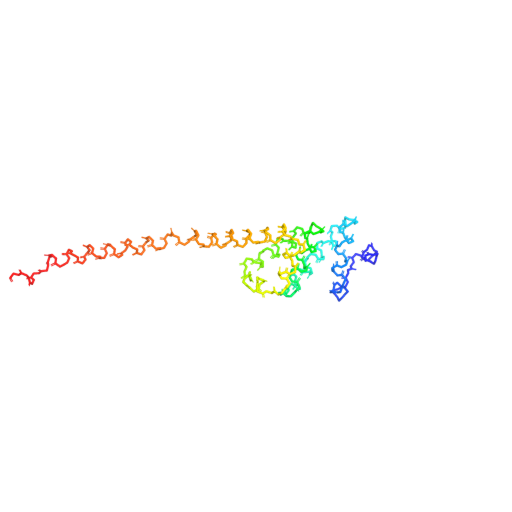0 1.00 84.12 91 LYS A N 1
ATOM 722 C CA . LYS A 1 91 ? -9.187 14.645 -0.792 1.00 84.12 91 LYS A CA 1
ATOM 723 C C . LYS A 1 91 ? -9.543 15.674 -1.867 1.00 84.12 91 LYS A C 1
ATOM 725 O O . LYS A 1 91 ? -10.581 15.555 -2.518 1.00 84.12 91 LYS A O 1
ATOM 730 N N . SER A 1 92 ? -8.689 16.675 -2.060 1.00 84.69 92 SER A N 1
ATOM 731 C CA . SER A 1 92 ? -8.874 17.700 -3.089 1.00 84.69 92 SER A CA 1
ATOM 732 C C . SER A 1 92 ? -8.510 17.198 -4.489 1.00 84.69 92 SER A C 1
ATOM 734 O O . SER A 1 92 ? -9.221 17.514 -5.443 1.00 84.69 92 SER A O 1
ATOM 736 N N . LYS A 1 93 ? -7.432 16.413 -4.612 1.00 84.69 93 LYS A N 1
ATOM 737 C CA . LYS A 1 93 ? -6.922 15.903 -5.896 1.00 84.69 93 LYS A CA 1
ATOM 738 C C . LYS A 1 93 ? -7.713 14.700 -6.409 1.00 84.69 93 LYS A C 1
ATOM 740 O O . LYS A 1 93 ? -8.217 14.752 -7.523 1.00 84.69 93 LYS A O 1
ATOM 745 N N . ASP A 1 94 ? -7.876 13.671 -5.579 1.00 83.44 94 ASP A N 1
ATOM 746 C CA . ASP A 1 94 ? -8.433 12.371 -5.965 1.00 83.44 94 ASP A CA 1
ATOM 747 C C . ASP A 1 94 ? -9.489 11.891 -4.960 1.00 83.44 94 ASP A C 1
ATOM 749 O O . ASP A 1 94 ? -9.270 11.023 -4.112 1.00 83.44 94 ASP A O 1
ATOM 753 N N . LYS A 1 95 ? -10.699 12.448 -5.093 1.00 85.94 95 LYS A N 1
ATOM 754 C CA . LYS A 1 95 ? -11.860 12.132 -4.237 1.00 85.94 95 LYS A CA 1
ATOM 755 C C . LYS A 1 95 ? -12.239 10.649 -4.253 1.00 85.94 95 LYS A C 1
ATOM 757 O O . LYS A 1 95 ? -12.712 10.133 -3.247 1.00 85.94 95 LYS A O 1
ATOM 762 N N . VAL A 1 96 ? -12.057 9.977 -5.391 1.00 87.00 96 VAL A N 1
ATOM 763 C CA . VAL A 1 96 ? -12.389 8.552 -5.552 1.00 87.00 96 VAL A CA 1
ATOM 764 C C . VAL A 1 96 ? -11.475 7.696 -4.679 1.00 87.00 96 VAL A C 1
ATOM 766 O O . VAL A 1 96 ? -11.968 6.900 -3.885 1.00 87.00 96 VAL A O 1
ATOM 769 N N . LEU A 1 97 ? -10.164 7.929 -4.760 1.00 85.31 97 LEU A N 1
ATOM 770 C CA . LEU A 1 97 ? -9.169 7.218 -3.963 1.00 85.31 97 LEU A CA 1
ATOM 771 C C . LEU A 1 97 ? -9.342 7.506 -2.465 1.00 85.31 97 LEU A C 1
ATOM 773 O O . LEU A 1 97 ? -9.290 6.591 -1.649 1.00 85.31 97 LEU A O 1
ATOM 777 N N . ALA A 1 98 ? -9.623 8.759 -2.095 1.00 85.44 98 ALA A N 1
ATOM 778 C CA . ALA A 1 98 ? -9.918 9.115 -0.708 1.00 85.44 98 ALA A CA 1
ATOM 779 C C . ALA A 1 98 ? -11.154 8.371 -0.164 1.00 85.44 98 ALA A C 1
ATOM 781 O O . ALA A 1 98 ? -11.120 7.859 0.954 1.00 85.44 98 ALA A O 1
ATOM 782 N N . ASN A 1 99 ? -12.227 8.270 -0.956 1.00 85.81 99 ASN A N 1
ATOM 783 C CA . ASN A 1 99 ? -13.424 7.520 -0.572 1.00 85.81 99 ASN A CA 1
ATOM 784 C C . ASN A 1 99 ? -13.141 6.017 -0.439 1.00 85.81 99 ASN A C 1
ATOM 786 O O . ASN A 1 99 ? -13.566 5.419 0.544 1.00 85.81 99 ASN A O 1
ATOM 790 N N . GLU A 1 100 ? -12.389 5.420 -1.370 1.00 84.88 100 GLU A N 1
ATOM 791 C CA . GLU A 1 100 ? -11.989 4.007 -1.297 1.00 84.88 100 GLU A CA 1
ATOM 792 C C . GLU A 1 100 ? -11.203 3.721 -0.006 1.00 84.88 100 GLU A C 1
ATOM 794 O O . GLU A 1 100 ? -11.515 2.781 0.726 1.00 84.88 100 GLU A O 1
ATOM 799 N N . LEU A 1 101 ? -10.241 4.584 0.336 1.00 84.25 101 LEU A N 1
ATOM 800 C CA . LEU A 1 101 ? -9.468 4.480 1.576 1.00 84.25 101 LEU A CA 1
ATOM 801 C C . LEU A 1 101 ? -10.342 4.601 2.832 1.00 84.25 101 LEU A C 1
ATOM 803 O O . LEU A 1 101 ? -10.166 3.833 3.780 1.00 84.25 101 LEU A O 1
ATOM 807 N N . LEU A 1 102 ? -11.300 5.532 2.843 1.00 83.38 102 LEU A N 1
ATOM 808 C CA . LEU A 1 102 ? -12.250 5.681 3.949 1.00 83.38 102 LEU A CA 1
ATOM 809 C C . LEU A 1 102 ? -13.151 4.454 4.097 1.00 83.38 102 LEU A C 1
ATOM 811 O O . LEU A 1 102 ? -13.376 3.991 5.215 1.00 83.38 102 LEU A O 1
ATOM 815 N N . GLU A 1 103 ? -13.651 3.898 2.993 1.00 83.94 103 GLU A N 1
ATOM 816 C CA . GLU A 1 103 ? -14.452 2.675 3.029 1.00 83.94 103 GLU A CA 1
ATOM 817 C C . GLU A 1 103 ? -13.672 1.493 3.608 1.00 83.94 103 GLU A C 1
ATOM 819 O O . GLU A 1 103 ? -14.233 0.719 4.386 1.00 83.94 103 GLU A O 1
ATOM 824 N N . LEU A 1 104 ? -12.392 1.353 3.254 1.00 79.50 104 LEU A N 1
ATOM 825 C CA . LEU A 1 104 ? -11.521 0.304 3.787 1.00 79.50 104 LEU A CA 1
ATOM 826 C C . LEU A 1 104 ? -11.314 0.464 5.295 1.00 79.50 104 LEU A C 1
ATOM 828 O O . LEU A 1 104 ? -11.550 -0.481 6.047 1.00 79.50 104 LEU A O 1
ATOM 832 N N . MET A 1 105 ? -11.004 1.679 5.758 1.00 78.12 105 MET A N 1
ATOM 833 C CA . MET A 1 105 ? -10.909 1.966 7.193 1.00 78.12 105 MET A CA 1
ATOM 834 C C . MET A 1 105 ? -12.197 1.619 7.946 1.00 78.12 105 MET A C 1
ATOM 836 O O . MET A 1 105 ? -12.152 1.119 9.071 1.00 78.12 105 MET A O 1
ATOM 840 N N . ILE A 1 106 ? -13.360 1.915 7.361 1.00 78.31 106 ILE A N 1
ATOM 841 C CA . ILE A 1 106 ? -14.654 1.626 7.984 1.00 78.31 106 ILE A CA 1
ATOM 842 C C . ILE A 1 106 ? -14.906 0.115 8.011 1.00 78.31 106 ILE A C 1
ATOM 844 O O . ILE A 1 106 ? -15.330 -0.391 9.046 1.00 78.31 106 ILE A O 1
ATOM 848 N N . LYS A 1 107 ? -14.617 -0.618 6.928 1.00 75.31 107 LYS A N 1
ATOM 849 C CA . LYS A 1 107 ? -14.779 -2.083 6.856 1.00 75.31 107 LYS A CA 1
ATOM 850 C C . LYS A 1 107 ? -13.918 -2.813 7.891 1.00 75.31 107 LYS A C 1
ATOM 852 O O . LYS A 1 107 ? -14.425 -3.721 8.548 1.00 75.31 107 LYS A O 1
ATOM 857 N N . ASP A 1 108 ? -12.682 -2.372 8.111 1.00 68.19 108 ASP A N 1
ATOM 858 C CA . ASP A 1 108 ? -11.803 -2.966 9.125 1.00 68.19 108 ASP A CA 1
ATOM 859 C C . ASP A 1 108 ? -12.203 -2.581 10.553 1.00 68.19 108 ASP A C 1
ATOM 861 O O . ASP A 1 108 ? -12.222 -3.420 11.452 1.00 68.19 108 ASP A O 1
ATOM 865 N N . ASN A 1 109 ? -12.641 -1.341 10.783 1.00 60.44 109 ASN A N 1
ATOM 866 C CA . ASN A 1 109 ? -13.215 -0.980 12.081 1.00 60.44 109 ASN A CA 1
ATOM 867 C C . ASN A 1 109 ? -14.520 -1.742 12.358 1.00 60.44 109 ASN A C 1
ATOM 869 O O . ASN A 1 109 ? -14.780 -2.129 13.497 1.00 60.44 109 ASN A O 1
ATOM 873 N N . LEU A 1 110 ? -15.334 -1.998 11.331 1.00 55.72 110 LEU A N 1
ATOM 874 C CA . LEU A 1 110 ? -16.542 -2.808 11.439 1.00 55.72 110 LEU A CA 1
ATOM 875 C C . LEU A 1 110 ? -16.213 -4.276 11.692 1.00 55.72 110 LEU A C 1
ATOM 877 O O . LEU A 1 110 ? -16.917 -4.879 12.487 1.00 55.72 110 LEU A O 1
ATOM 881 N N . SER A 1 111 ? -15.160 -4.862 11.117 1.00 52.84 111 SER A N 1
ATOM 882 C CA . SER A 1 111 ? -14.771 -6.242 11.444 1.00 52.84 111 SER A CA 1
ATOM 883 C C . SER A 1 111 ? -14.332 -6.368 12.912 1.00 52.84 111 SER A C 1
ATOM 885 O O . SER A 1 111 ? -14.756 -7.299 13.597 1.00 52.84 111 SER A O 1
ATOM 887 N N . VAL A 1 112 ? -13.621 -5.371 13.453 1.00 54.88 112 VAL A N 1
ATOM 888 C CA . VAL A 1 112 ? -13.263 -5.294 14.883 1.00 54.88 112 VAL A CA 1
ATOM 889 C C . VAL A 1 112 ? -14.492 -5.079 15.781 1.00 54.88 112 VAL A C 1
ATOM 891 O O . VAL A 1 112 ? -14.607 -5.690 16.846 1.00 54.88 112 VAL A O 1
ATOM 894 N N . VAL A 1 113 ? -15.435 -4.219 15.382 1.00 50.16 113 VAL A N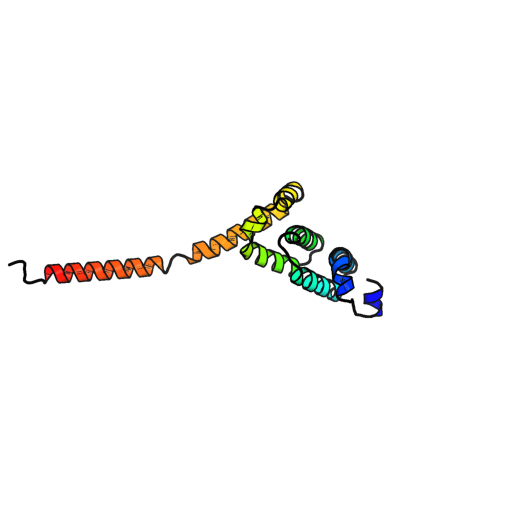 1
ATOM 895 C CA . VAL A 1 113 ? -16.662 -3.930 16.151 1.00 50.16 113 VAL A CA 1
ATOM 896 C C . VAL A 1 113 ? -17.678 -5.078 16.062 1.00 50.16 113 VAL A C 1
ATOM 898 O O . VAL A 1 113 ? -18.329 -5.396 17.057 1.00 50.16 113 VAL A O 1
ATOM 901 N N . LEU A 1 114 ? -17.783 -5.749 14.914 1.00 47.19 114 LEU A N 1
ATOM 902 C CA . LEU A 1 114 ? -18.667 -6.895 14.677 1.00 47.19 114 LEU A CA 1
ATOM 903 C C . LEU A 1 114 ? -18.097 -8.211 15.221 1.00 47.19 114 LEU A C 1
ATOM 905 O O . LEU A 1 114 ? -18.871 -9.136 15.448 1.00 47.19 114 LEU A O 1
ATOM 909 N N . GLN A 1 115 ? -16.791 -8.301 15.504 1.00 50.84 115 GLN A N 1
ATOM 910 C CA . GLN A 1 115 ? -16.224 -9.399 16.300 1.00 50.84 115 GLN A CA 1
ATOM 911 C C . GLN A 1 115 ? -16.450 -9.234 17.811 1.00 50.84 115 GLN A C 1
ATOM 913 O O . GLN A 1 115 ? -16.353 -10.208 18.557 1.00 50.84 115 GLN A O 1
ATOM 918 N N . LYS A 1 116 ? -16.817 -8.038 18.291 1.00 48.88 116 LYS A N 1
ATOM 919 C CA . LYS A 1 116 ? -17.058 -7.802 19.724 1.00 48.88 116 LYS A CA 1
ATOM 920 C C . LYS A 1 116 ? -18.327 -8.398 20.378 1.00 48.88 116 LYS A C 1
ATOM 922 O O . LYS A 1 116 ? -18.435 -8.229 21.594 1.00 48.88 116 LYS A O 1
ATOM 927 N N . PRO A 1 117 ? -19.268 -9.127 19.740 1.00 47.09 117 PRO A N 1
ATOM 928 C CA . PRO A 1 117 ? -20.418 -9.659 20.475 1.00 47.09 117 PRO A CA 1
ATOM 929 C C . PRO A 1 117 ? -20.486 -11.197 20.522 1.00 47.09 117 PRO A C 1
ATOM 931 O O . PRO A 1 117 ? -21.401 -11.804 19.973 1.00 47.09 117 PRO A O 1
ATOM 934 N N . LEU A 1 118 ? -19.594 -11.823 21.300 1.00 42.12 118 LEU A N 1
ATOM 935 C CA . LEU A 1 118 ? -19.868 -13.109 21.976 1.00 42.12 118 LEU A CA 1
ATOM 936 C C . LEU A 1 118 ? -19.395 -13.102 23.445 1.00 42.12 118 LEU A C 1
ATOM 938 O O . LEU A 1 118 ? -20.104 -13.606 24.317 1.00 42.12 118 LEU A O 1
ATOM 942 N N . GLU A 1 119 ? -18.277 -12.441 23.763 1.00 55.53 119 GLU A N 1
ATOM 943 C CA . GLU A 1 119 ? -17.753 -12.342 25.141 1.00 55.53 119 GLU A CA 1
ATOM 944 C C . GLU A 1 119 ? -18.692 -11.616 26.118 1.00 55.53 119 GLU A C 1
ATOM 946 O O . GLU A 1 119 ? -18.839 -12.019 27.274 1.00 55.53 119 GLU A O 1
ATOM 951 N N . THR A 1 120 ? -19.410 -10.594 25.652 1.00 52.25 120 THR A N 1
ATOM 952 C CA . THR A 1 120 ? -20.429 -9.874 26.435 1.00 52.25 120 THR A CA 1
ATOM 953 C C . THR A 1 120 ? -21.669 -10.727 26.727 1.00 52.25 120 THR A C 1
ATOM 955 O O . THR A 1 120 ? -22.284 -10.587 27.788 1.00 52.25 120 THR A O 1
ATOM 958 N N . ARG A 1 121 ? -22.021 -11.672 25.843 1.00 56.81 121 ARG A N 1
ATOM 959 C CA . ARG A 1 121 ? -23.121 -12.634 26.058 1.00 56.81 121 ARG A CA 1
ATOM 960 C C . ARG A 1 121 ? -22.764 -13.719 27.075 1.00 56.81 121 ARG A C 1
ATOM 962 O O . ARG A 1 121 ? -23.626 -14.139 27.847 1.00 56.81 121 ARG A O 1
ATOM 969 N N . ASN A 1 122 ? -21.506 -14.152 27.105 1.00 63.81 122 ASN A N 1
ATOM 970 C CA . ASN A 1 122 ? -21.058 -15.160 28.065 1.00 63.81 122 ASN A CA 1
ATOM 971 C C . ASN A 1 122 ? -21.003 -14.585 29.488 1.00 63.81 122 ASN A C 1
ATOM 973 O O . 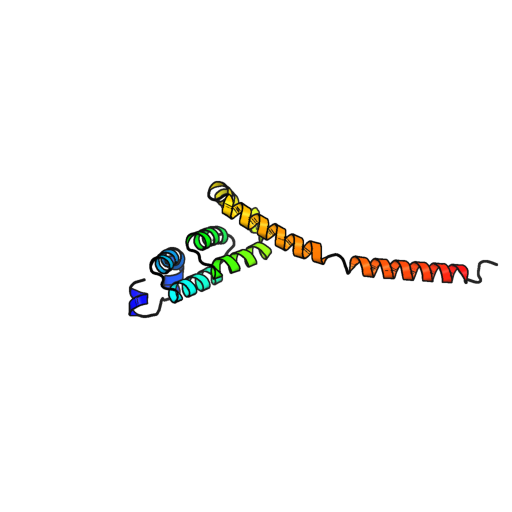ASN A 1 122 ? -21.606 -15.164 30.390 1.00 63.81 122 ASN A O 1
ATOM 977 N N . ARG A 1 123 ? -20.444 -13.379 29.671 1.00 66.31 123 ARG A N 1
ATOM 978 C CA . ARG A 1 123 ? -20.421 -12.697 30.982 1.00 66.31 123 ARG A CA 1
ATOM 979 C C . ARG A 1 123 ? -21.819 -12.417 31.545 1.00 66.31 123 ARG A C 1
ATOM 981 O O . ARG A 1 123 ? -22.055 -12.585 32.737 1.00 66.31 123 ARG A O 1
ATOM 988 N N . THR A 1 124 ? -22.777 -12.028 30.700 1.00 69.25 124 THR A N 1
ATOM 989 C CA . THR A 1 124 ? -24.168 -11.792 31.141 1.00 69.25 124 THR A CA 1
ATOM 990 C C . THR A 1 124 ? -24.885 -13.086 31.536 1.00 69.25 124 THR A C 1
ATOM 992 O O . THR A 1 124 ? -25.629 -13.097 32.517 1.00 69.25 124 THR A O 1
ATOM 995 N N . ARG A 1 125 ? -24.624 -14.207 30.848 1.00 74.31 125 ARG A N 1
ATOM 996 C CA . ARG A 1 125 ? -25.126 -15.532 31.251 1.00 74.31 125 ARG A CA 1
ATOM 997 C C . ARG A 1 125 ? -24.557 -15.993 32.591 1.00 74.31 125 ARG A C 1
ATOM 999 O O . ARG A 1 125 ? -25.319 -16.504 33.411 1.00 74.31 125 ARG A O 1
ATOM 1006 N N . GLU A 1 126 ? -23.262 -15.798 32.824 1.00 82.62 126 GLU A N 1
ATOM 1007 C CA . GLU A 1 126 ? -22.606 -16.162 34.085 1.00 82.62 126 GLU A CA 1
ATOM 1008 C C . GLU A 1 126 ? -23.143 -15.345 35.264 1.00 82.62 126 GLU A C 1
ATOM 1010 O O . GLU A 1 126 ? -23.491 -15.918 36.296 1.00 82.62 126 GLU A O 1
ATOM 1015 N N . LEU A 1 127 ? -23.318 -14.030 35.090 1.00 81.31 127 LEU A N 1
ATOM 1016 C CA . LEU A 1 127 ? -23.903 -13.159 36.113 1.00 81.31 127 LEU A CA 1
ATOM 1017 C C . LEU A 1 127 ? -25.362 -13.528 36.431 1.00 81.31 127 LEU A C 1
ATOM 1019 O O . LEU A 1 127 ? -25.737 -13.582 37.600 1.00 81.31 127 LEU A O 1
ATOM 1023 N N . LEU A 1 128 ? -26.178 -13.865 35.424 1.00 79.44 128 LEU A N 1
ATOM 1024 C CA . LEU A 1 128 ? -27.558 -14.330 35.635 1.00 79.44 128 LEU A CA 1
ATOM 1025 C C . LEU A 1 128 ? -27.629 -15.714 36.297 1.00 79.44 128 LEU A C 1
ATOM 1027 O O . LEU A 1 128 ? -28.558 -15.997 37.056 1.00 79.44 128 LEU A O 1
ATOM 1031 N N . ALA A 1 129 ? -26.678 -16.601 35.998 1.00 87.12 129 ALA A N 1
ATOM 1032 C CA . ALA A 1 129 ? -26.571 -17.902 36.651 1.00 87.12 129 ALA A CA 1
ATOM 1033 C C . ALA A 1 129 ? -26.140 -17.752 38.117 1.00 87.12 129 ALA A C 1
ATOM 1035 O O . ALA A 1 129 ? -26.703 -18.415 38.993 1.00 87.12 129 ALA A O 1
ATOM 1036 N N . TRP A 1 130 ? -25.193 -16.850 38.388 1.00 85.94 130 TRP A N 1
ATOM 1037 C CA . TRP A 1 130 ? -24.772 -16.488 39.737 1.00 85.94 130 TRP A CA 1
ATOM 1038 C C . TRP A 1 130 ? -25.921 -15.861 40.535 1.00 85.94 130 TRP A C 1
ATOM 1040 O O . TRP A 1 130 ? -26.205 -16.332 41.634 1.00 85.94 130 TRP A O 1
ATOM 1050 N N . ALA A 1 131 ? -26.663 -14.912 39.957 1.00 83.56 131 ALA A N 1
ATOM 1051 C CA . ALA A 1 131 ? -27.829 -14.290 40.587 1.00 83.56 131 ALA A CA 1
ATOM 1052 C C . ALA A 1 131 ? -28.915 -15.321 40.946 1.00 83.56 131 ALA A C 1
ATOM 1054 O O . ALA A 1 131 ? -29.333 -15.400 42.097 1.00 83.56 131 ALA A O 1
ATOM 1055 N N . ARG A 1 132 ? -29.277 -16.221 40.017 1.00 82.19 132 ARG A N 1
ATOM 1056 C CA . ARG A 1 132 ? -30.225 -17.324 40.292 1.00 82.19 132 ARG A CA 1
ATOM 1057 C C . ARG A 1 132 ? -29.726 -18.321 41.340 1.00 82.19 132 ARG A C 1
ATOM 1059 O O . ARG A 1 132 ? -30.518 -19.041 41.951 1.00 82.19 132 ARG A O 1
ATOM 1066 N N . LYS A 1 133 ? -28.410 -18.459 41.510 1.00 86.06 133 LYS A N 1
ATOM 1067 C CA . LYS A 1 133 ? -27.816 -19.306 42.555 1.00 86.06 133 LYS A CA 1
ATOM 1068 C C . LYS A 1 133 ? -27.836 -18.598 43.910 1.00 86.06 133 LYS A C 1
ATOM 1070 O O . LYS A 1 133 ? -28.096 -19.248 44.919 1.00 86.06 133 LYS A O 1
ATOM 1075 N N . LEU A 1 134 ? -27.606 -17.288 43.920 1.00 81.38 134 LEU A N 1
ATOM 1076 C CA . LEU A 1 134 ? -27.702 -16.441 45.101 1.00 81.38 134 LEU A CA 1
ATOM 1077 C C . LEU A 1 134 ? -29.144 -16.383 45.623 1.00 81.38 134 LEU A C 1
ATOM 1079 O O . LEU A 1 134 ? -29.361 -16.622 46.802 1.00 81.38 134 LEU A O 1
ATOM 1083 N N . GLU A 1 135 ? -30.130 -16.184 44.747 1.00 81.75 135 GLU A N 1
ATOM 1084 C CA . GLU A 1 135 ? -31.555 -16.182 45.114 1.00 81.75 135 GLU A CA 1
ATOM 1085 C C . GLU A 1 135 ? -32.004 -17.503 45.745 1.00 81.75 135 GLU A C 1
ATOM 1087 O O . GLU A 1 135 ? -32.741 -17.501 46.728 1.00 81.75 135 GLU A O 1
ATOM 1092 N N . ARG A 1 136 ? -31.528 -18.641 45.223 1.00 76.19 136 ARG A N 1
ATOM 1093 C CA . ARG A 1 136 ? -31.786 -19.953 45.835 1.00 76.19 136 ARG A CA 1
ATOM 1094 C C . ARG A 1 136 ? -31.140 -20.073 47.212 1.00 76.19 136 ARG A C 1
ATOM 1096 O O .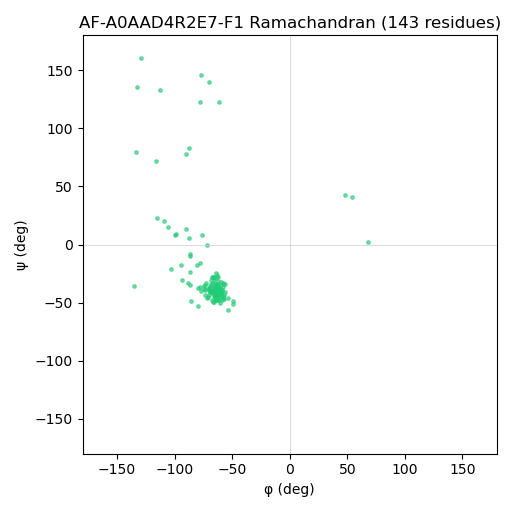 ARG A 1 136 ? -31.801 -20.484 48.150 1.00 76.19 136 ARG A O 1
ATOM 1103 N N . ARG A 1 137 ? -29.888 -19.629 47.364 1.00 77.62 137 ARG A N 1
ATOM 1104 C CA . ARG A 1 137 ? -29.209 -19.620 48.670 1.00 77.62 137 ARG A CA 1
ATOM 1105 C C . ARG A 1 137 ? -29.876 -18.711 49.697 1.00 77.62 137 ARG A C 1
ATOM 1107 O O . ARG A 1 137 ? -29.869 -19.054 50.868 1.00 77.62 137 ARG A O 1
ATOM 1114 N N . ILE A 1 138 ? -30.427 -17.575 49.277 1.00 77.50 138 ILE A N 1
ATOM 1115 C CA . ILE A 1 138 ? -31.176 -16.673 50.160 1.00 77.50 138 ILE A CA 1
ATOM 1116 C C . ILE A 1 138 ? -32.506 -17.323 50.571 1.00 77.50 138 ILE A C 1
ATOM 1118 O O . ILE A 1 138 ? -32.879 -17.242 51.735 1.00 77.50 138 ILE A O 1
ATOM 1122 N N . ARG A 1 139 ? -33.185 -18.013 49.644 1.00 68.38 139 ARG A N 1
ATOM 1123 C CA . ARG A 1 139 ? -34.439 -18.742 49.901 1.00 68.38 139 ARG A CA 1
ATOM 1124 C C . ARG A 1 139 ? -34.266 -19.933 50.846 1.00 68.38 139 ARG A C 1
AT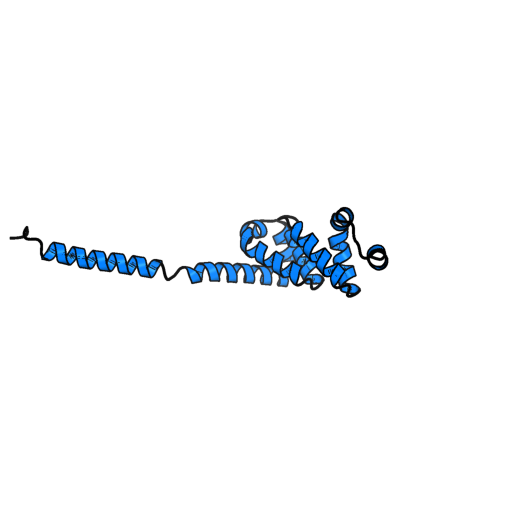OM 1126 O O . ARG A 1 139 ? -35.118 -20.148 51.696 1.00 68.38 139 ARG A O 1
ATOM 1133 N N . ASP A 1 140 ? -33.176 -20.679 50.698 1.00 71.69 140 ASP A N 1
ATOM 1134 C CA . ASP A 1 140 ? -32.876 -21.866 51.508 1.00 71.69 140 ASP A CA 1
ATOM 1135 C C . ASP A 1 140 ? -32.128 -21.515 52.813 1.00 71.69 140 ASP A C 1
ATOM 1137 O O . ASP A 1 140 ? -31.683 -22.405 53.539 1.00 71.69 140 ASP A O 1
ATOM 1141 N N . SER A 1 141 ? -31.940 -20.221 53.108 1.00 67.88 141 SER A N 1
ATOM 1142 C CA . SER A 1 141 ? -31.207 -19.773 54.290 1.00 67.88 141 SER A CA 1
ATOM 1143 C C . SER A 1 141 ? -32.089 -19.883 55.545 1.00 67.88 141 SER A C 1
ATOM 1145 O O . SER A 1 141 ? -33.141 -19.247 55.604 1.00 67.88 141 SER A O 1
ATOM 1147 N N . PRO A 1 142 ? -31.667 -20.623 56.584 1.00 62.69 142 PRO A N 1
ATOM 1148 C CA . PRO A 1 142 ? -32.478 -20.915 57.771 1.00 62.69 142 PRO A CA 1
ATOM 1149 C C . PRO A 1 142 ? -32.607 -19.738 58.757 1.00 62.69 142 PRO A C 1
ATOM 1151 O O . PRO A 1 142 ? -33.141 -19.908 59.844 1.00 62.69 142 PRO A O 1
ATOM 1154 N N . PHE A 1 143 ? -32.130 -18.542 58.397 1.00 56.25 143 PHE A N 1
ATOM 1155 C CA . PHE A 1 143 ? -32.137 -17.343 59.249 1.00 56.25 143 PHE A CA 1
ATOM 1156 C C . PHE A 1 143 ? -33.406 -16.480 59.114 1.00 56.25 143 PHE A C 1
ATOM 1158 O O . PHE A 1 143 ? -33.414 -15.331 59.551 1.00 56.25 143 PHE A O 1
ATOM 1165 N N . LEU A 1 144 ? -34.464 -17.004 58.489 1.00 54.34 144 LEU A N 1
ATOM 1166 C CA . LEU A 1 144 ? -35.740 -16.308 58.278 1.00 54.34 144 LEU A CA 1
ATOM 1167 C C . LEU A 1 144 ? -36.914 -16.964 59.024 1.00 54.34 144 LEU A C 1
ATOM 1169 O O . LEU A 1 144 ? -38.064 -16.768 58.632 1.00 54.34 144 LEU A O 1
ATOM 1173 N N . HIS A 1 145 ? -36.630 -17.720 60.090 1.00 47.62 145 HIS A N 1
ATOM 1174 C CA . HIS A 1 145 ? -37.653 -18.280 60.967 1.00 47.62 145 HIS A CA 1
ATOM 1175 C C . HIS A 1 145 ? -37.337 -18.101 62.450 1.00 47.62 145 HIS A C 1
ATOM 1177 O O . HIS A 1 145 ? -36.141 -18.174 62.811 1.00 47.62 145 HIS A O 1
#

Organism: NCBI:txid166010

Solvent-accessible surface area (backbone atoms only — not comparable to full-atom values): 8279 Å² total; per-residue (Å²): 108,70,62,34,78,76,64,75,55,77,58,69,78,59,41,73,76,36,31,82,66,42,38,55,49,21,48,74,70,66,37,59,73,59,30,53,52,33,33,55,52,54,59,74,66,63,41,86,84,52,39,64,62,49,48,54,51,19,64,77,50,70,33,63,69,38,40,49,55,49,50,59,46,40,62,72,49,37,72,62,49,71,70,35,73,67,42,59,52,39,48,70,75,40,51,66,62,46,48,53,52,50,52,52,42,50,53,53,53,45,53,59,58,68,65,58,76,53,69,64,58,52,55,53,52,52,52,52,52,49,49,58,50,49,54,48,53,61,70,72,43,82,85,82,116

InterPro domains:
  IPR000210 BTB/POZ domain [PF00651] (1-45)
  IPR011333 SKP1/BTB/POZ domain superfamily [G3DSA:3.30.710.10] (1-46)
  IPR011333 SKP1/BTB/POZ domain superfamily [SSF54695] (1-45)
  IPR056423 BPM/SPOP, BACK domain [PF24570] (53-102)

Foldseek 3Di:
DVCCVVPVDDDLVNLVVCLLVVLQVCLVVVVVVSNVVSLVSCLVVDDLVCLLVQCVSCVVSVSPSNVVSSLVVCLVCVVSNCPDPVLVVCCVVPVPSNVVSVVSNVVSVCVVVVVPPDVVVVVVVVVVVVVVVVVVCVVPPPPPD

Sequence (145 aa):
MLEYMYSGVVKNEVMEELAPNLLPLADKYIVIPLKDMCEDFLASKLTTNNFLRTVVLADRHSAAKLKKICYDRIATDGRAVLQSQEWEDLKSKDKVLANELLELMIKDNLSVVLQKPLETRNRTRELLAWARKLERRIRDSPFLH

Secondary structure (DSSP, 8-state):
-HHHHHHS---HHHHHHHHHHHHHHHHHTT-HHHHHHHHHHHHHT--HHHHHHHHHHHHHTT-HHHHHHHHHHHHHHHHHHHTSHHHHHHHHH-HHHHHHHHHHHHHHHHHHHHSSSSHHHHHHHHHHHHHHHHHHHHHT-GGG-

Mean predicted aligned error: 12.52 Å

Radius of gyration: 26.69 Å; Cα contacts (8 Å, |Δi|>4): 79; chains: 1; bounding box: 61×40×81 Å